Protein AF-A0A4Y1QWY1-F1 (afdb_monomer)

Organism: Prunus dulcis (NCBI:txid3755)

Radius of gyration: 20.73 Å; Cα contacts (8 Å, |Δi|>4): 58; chains: 1; bounding box: 55×51×43 Å

Solvent-accessible surface area (backbone atoms only — not comparable to full-atom values): 6292 Å² total; per-residue (Å²): 136,60,70,69,60,54,49,54,53,51,56,52,52,53,54,47,47,42,54,16,39,52,52,24,52,52,34,37,74,70,65,77,39,87,65,61,50,69,62,45,14,38,52,45,33,18,71,73,62,84,44,93,53,69,85,79,62,59,72,62,44,72,74,41,46,80,38,89,89,45,48,77,76,80,89,66,82,83,81,75,75,80,75,70,78,75,74,79,84,78,75,77,78,86,72,75,83,83,121

pLDDT: mean 78.16, std 17.35, range [42.62, 95.88]

Sequence (99 aa):
MALSSRWKILNKELGKWRNALAKAMDNYRSGQNRTNEMIQAQMWFGATGGGKKSFTHHECWEVVKYCKRFVIIPTGPEVVLNETPLHDSMTSIHLSILL

Mean predicted aligned error: 12.02 Å

Foldseek 3Di:
DDPVVVCVVVVVLLLLLLVLLLVLVVCCVVVVDVDDSQVSSQVSSQVVVVHNDGDDPVVVNVVPCPPPSNPDDDPDDDPPPPPPPPPPPPPPVVPPPPD

Secondary structure (DSSP, 8-state):
--HHHHHHHHHHHHHHHHHHHHHHHHHHHTTS--S-HHHHHHHHHHHHTTSSPPP--HHHHHHHTTSTTT-----S--------------SSSSSSS--

Structure (mmCIF, N/CA/C/O backbone):
data_AF-A0A4Y1QWY1-F1
#
_entry.id   AF-A0A4Y1QWY1-F1
#
loop_
_atom_site.group_PDB
_atom_site.id
_atom_site.type_symbol
_atom_site.label_atom_id
_atom_site.label_alt_id
_atom_site.label_comp_id
_atom_site.label_asym_id
_atom_site.label_entity_id
_atom_site.label_seq_id
_atom_site.pdbx_PDB_ins_code
_atom_site.Cartn_x
_atom_site.Cartn_y
_atom_site.Cartn_z
_atom_site.occupancy
_atom_site.B_iso_or_equiv
_atom_site.auth_seq_id
_atom_site.auth_comp_id
_atom_site.auth_asym_id
_atom_site.auth_atom_id
_atom_site.pdbx_PDB_model_num
ATOM 1 N N . MET A 1 1 ? 20.346 6.830 -18.053 1.00 62.00 1 MET A N 1
ATOM 2 C CA . MET A 1 1 ? 19.521 5.768 -17.419 1.00 62.00 1 MET A CA 1
ATOM 3 C C . MET A 1 1 ? 18.257 5.555 -18.237 1.00 62.00 1 MET A C 1
ATOM 5 O O . MET A 1 1 ? 17.595 6.540 -18.537 1.00 62.00 1 MET A O 1
ATOM 9 N N . ALA A 1 2 ? 17.927 4.308 -18.584 1.00 82.56 2 ALA A N 1
ATOM 10 C CA . ALA A 1 2 ? 16.748 3.970 -19.388 1.00 82.56 2 ALA A CA 1
ATOM 11 C C . ALA A 1 2 ? 15.427 4.114 -18.604 1.00 82.56 2 ALA A C 1
ATOM 13 O O . ALA A 1 2 ? 15.391 3.877 -17.393 1.00 82.56 2 ALA A O 1
ATOM 14 N N . LEU A 1 3 ? 14.337 4.443 -19.307 1.00 84.25 3 LEU A N 1
ATOM 15 C CA . LEU A 1 3 ? 12.978 4.611 -18.763 1.00 84.25 3 LEU A CA 1
ATOM 16 C C . LEU A 1 3 ? 12.519 3.405 -17.920 1.00 84.25 3 LEU A C 1
ATOM 18 O O . LEU A 1 3 ? 11.945 3.577 -16.847 1.00 84.25 3 LEU A O 1
ATOM 22 N N . SER A 1 4 ? 12.873 2.191 -18.354 1.00 87.31 4 SER A N 1
ATOM 23 C CA . SER A 1 4 ? 12.586 0.936 -17.642 1.00 87.31 4 SER A CA 1
ATOM 24 C C . SER A 1 4 ? 13.153 0.908 -16.211 1.00 87.31 4 SER A C 1
ATOM 26 O O . SER A 1 4 ? 12.478 0.483 -15.272 1.00 87.31 4 SER A O 1
ATOM 28 N N . SER A 1 5 ? 14.360 1.447 -16.003 1.00 90.81 5 SER A N 1
ATOM 29 C CA . SER A 1 5 ? 14.980 1.506 -14.673 1.00 90.81 5 SER A CA 1
ATOM 30 C C . SER A 1 5 ? 14.247 2.482 -13.744 1.00 90.81 5 SER A C 1
ATOM 32 O O . SER A 1 5 ? 13.965 2.152 -12.591 1.00 90.81 5 SER A O 1
ATOM 34 N N . ARG A 1 6 ? 13.846 3.654 -14.263 1.00 90.00 6 ARG A N 1
ATOM 35 C CA . ARG A 1 6 ? 13.081 4.656 -13.496 1.00 90.00 6 ARG A CA 1
ATOM 36 C C . ARG A 1 6 ? 11.718 4.117 -13.068 1.00 90.00 6 ARG A C 1
ATOM 38 O O . ARG A 1 6 ? 11.348 4.255 -11.904 1.00 90.00 6 ARG A O 1
ATOM 45 N N . TRP A 1 7 ? 11.017 3.436 -13.977 1.00 91.62 7 TRP A N 1
ATOM 46 C CA . TRP A 1 7 ? 9.748 2.781 -13.662 1.00 91.62 7 TRP A CA 1
ATOM 47 C C . TRP A 1 7 ? 9.903 1.729 -12.562 1.00 91.62 7 TRP A C 1
ATOM 49 O O . TRP A 1 7 ? 9.107 1.689 -11.628 1.00 91.62 7 TRP A O 1
ATOM 59 N N . LYS A 1 8 ? 10.954 0.902 -12.624 1.00 93.31 8 LYS A N 1
ATOM 60 C CA . LYS A 1 8 ? 11.207 -0.139 -11.618 1.00 93.31 8 LYS A CA 1
ATOM 61 C C . LYS A 1 8 ? 11.374 0.442 -10.209 1.00 93.31 8 LYS A C 1
ATOM 63 O O . LYS A 1 8 ? 10.851 -0.136 -9.257 1.00 93.31 8 LYS A O 1
ATOM 68 N N . ILE A 1 9 ? 12.071 1.572 -10.082 1.00 91.75 9 ILE A N 1
ATOM 69 C CA . ILE A 1 9 ? 12.260 2.266 -8.800 1.00 91.75 9 ILE A CA 1
ATOM 70 C C . ILE A 1 9 ? 10.928 2.834 -8.303 1.00 91.75 9 ILE A C 1
ATOM 72 O O . ILE A 1 9 ? 10.511 2.504 -7.195 1.00 91.75 9 ILE A O 1
ATOM 76 N N . LEU A 1 10 ? 10.227 3.610 -9.136 1.00 93.06 10 LEU A N 1
ATOM 77 C CA . LEU A 1 10 ? 8.942 4.215 -8.773 1.00 93.06 10 LEU A CA 1
ATOM 78 C C . LEU A 1 10 ? 7.915 3.157 -8.349 1.00 93.06 10 LEU A C 1
ATOM 80 O O . LEU A 1 10 ? 7.272 3.284 -7.315 1.00 93.06 10 LEU A O 1
ATOM 84 N N . ASN A 1 11 ? 7.811 2.067 -9.105 1.00 94.00 11 ASN A N 1
ATOM 85 C CA . ASN A 1 11 ? 6.900 0.961 -8.824 1.00 94.00 11 ASN A CA 1
ATOM 86 C C . ASN A 1 11 ? 7.182 0.303 -7.458 1.00 94.00 11 ASN A C 1
ATOM 88 O O . ASN A 1 11 ? 6.260 -0.078 -6.735 1.00 94.00 11 ASN A O 1
ATOM 92 N N . LYS A 1 12 ? 8.459 0.210 -7.062 1.00 92.62 12 LYS A N 1
ATOM 93 C CA . LYS A 1 12 ? 8.843 -0.274 -5.730 1.00 92.62 12 LYS A CA 1
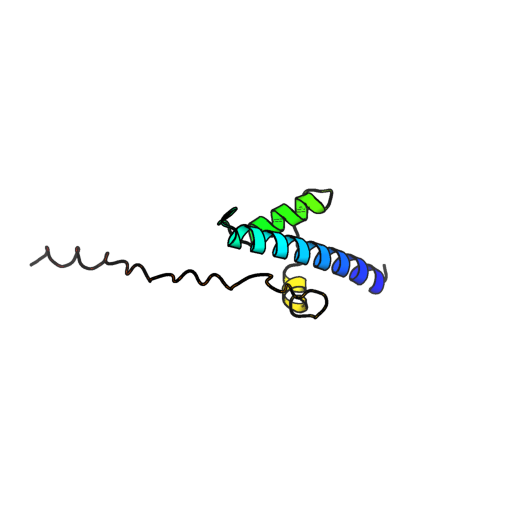ATOM 94 C C . LYS A 1 12 ? 8.410 0.701 -4.633 1.00 92.62 12 LYS A C 1
ATOM 96 O O . LYS A 1 12 ? 7.873 0.258 -3.620 1.00 92.62 12 LYS A O 1
ATOM 101 N N . GLU A 1 13 ? 8.618 1.998 -4.836 1.00 93.12 13 GLU A N 1
ATOM 102 C CA . GLU A 1 13 ? 8.217 3.032 -3.875 1.00 93.12 13 GLU A CA 1
ATOM 103 C C . GLU A 1 13 ? 6.690 3.096 -3.719 1.00 93.12 13 GLU A C 1
ATOM 105 O O . GLU A 1 13 ? 6.198 3.099 -2.595 1.00 93.12 13 GLU A O 1
ATOM 110 N N . LEU A 1 14 ? 5.931 3.010 -4.816 1.00 94.81 14 LEU A N 1
ATOM 111 C CA . LEU A 1 14 ? 4.464 2.930 -4.796 1.00 94.81 14 LEU A CA 1
ATOM 112 C C . LEU A 1 14 ? 3.961 1.707 -4.014 1.00 94.81 14 LEU A C 1
ATOM 114 O O . LEU A 1 14 ? 3.000 1.801 -3.254 1.00 94.81 14 LEU A O 1
ATOM 118 N N . GLY A 1 15 ? 4.630 0.558 -4.149 1.00 94.25 15 GLY A N 1
ATOM 119 C CA . GLY A 1 15 ? 4.291 -0.643 -3.382 1.00 94.25 15 GLY A CA 1
ATOM 120 C C . GLY A 1 15 ? 4.523 -0.482 -1.875 1.00 94.25 15 GLY A C 1
ATOM 121 O O . GLY A 1 15 ? 3.707 -0.935 -1.073 1.00 94.25 15 GLY A O 1
ATOM 122 N N . LYS A 1 16 ? 5.609 0.191 -1.477 1.00 93.06 16 LYS A N 1
ATOM 123 C CA . LYS A 1 16 ? 5.867 0.521 -0.066 1.00 93.06 16 LYS A CA 1
ATOM 124 C C . LYS A 1 16 ? 4.844 1.519 0.471 1.00 93.06 16 LYS A C 1
ATOM 126 O O . LYS A 1 16 ? 4.339 1.328 1.572 1.00 93.06 16 LYS A O 1
ATOM 131 N N . TRP A 1 17 ? 4.523 2.545 -0.314 1.00 94.06 17 TRP A N 1
ATOM 132 C CA . TRP A 1 17 ? 3.531 3.557 0.039 1.00 94.06 17 TRP A CA 1
ATOM 133 C C . TRP A 1 17 ? 2.148 2.943 0.266 1.00 94.06 17 TRP A C 1
ATOM 135 O O . TRP A 1 17 ? 1.537 3.183 1.303 1.00 94.06 17 TRP A O 1
ATOM 145 N N . ARG A 1 18 ? 1.715 2.037 -0.618 1.00 94.88 18 ARG A N 1
ATOM 146 C CA . ARG A 1 18 ? 0.495 1.240 -0.428 1.00 94.88 18 ARG A CA 1
ATOM 147 C C . ARG A 1 18 ? 0.475 0.514 0.920 1.00 94.88 18 ARG A C 1
ATOM 149 O O . ARG A 1 18 ? -0.529 0.552 1.620 1.00 94.88 18 ARG A O 1
ATOM 156 N N . ASN A 1 19 ? 1.566 -0.164 1.280 1.00 93.00 19 ASN A N 1
ATOM 157 C CA . ASN A 1 19 ? 1.633 -0.908 2.542 1.00 93.00 19 ASN A CA 1
ATOM 158 C C . ASN A 1 19 ? 1.578 0.029 3.761 1.00 93.00 19 ASN A C 1
ATOM 160 O O . ASN A 1 19 ? 0.945 -0.303 4.759 1.00 93.00 19 ASN A O 1
ATOM 164 N N . ALA A 1 20 ? 2.217 1.198 3.670 1.00 92.56 20 ALA A N 1
ATOM 165 C CA . ALA A 1 20 ? 2.176 2.214 4.716 1.00 92.56 20 ALA A CA 1
ATOM 166 C C . ALA A 1 20 ? 0.763 2.791 4.907 1.00 92.56 20 ALA A C 1
ATOM 168 O O . ALA A 1 20 ? 0.312 2.927 6.043 1.00 92.56 20 ALA A O 1
ATOM 169 N N . LEU A 1 21 ? 0.049 3.064 3.810 1.00 92.62 21 LEU A N 1
ATOM 170 C CA . LEU A 1 21 ? -1.352 3.489 3.844 1.00 92.62 21 LEU A CA 1
ATOM 171 C C . LEU A 1 21 ? -2.261 2.417 4.440 1.00 92.62 21 LEU A C 1
ATOM 173 O O . LEU A 1 21 ? -3.040 2.726 5.333 1.00 92.62 21 LEU A O 1
ATOM 177 N N . ALA A 1 22 ? -2.121 1.159 4.017 1.00 91.75 22 ALA A N 1
ATOM 178 C CA . ALA A 1 22 ? -2.901 0.060 4.584 1.00 91.75 22 ALA A CA 1
ATOM 179 C C . ALA A 1 22 ? -2.719 -0.017 6.110 1.00 91.75 22 ALA A C 1
ATOM 181 O O . ALA A 1 22 ? -3.694 -0.064 6.854 1.00 91.75 22 ALA A O 1
ATOM 182 N N . LYS A 1 23 ? -1.472 0.100 6.587 1.00 89.88 23 LYS A N 1
ATOM 183 C CA . LYS A 1 23 ? -1.176 0.112 8.022 1.00 89.88 23 LYS A CA 1
ATOM 184 C C . LYS A 1 23 ? -1.781 1.319 8.749 1.00 89.88 23 LYS A C 1
ATOM 186 O O . LYS A 1 23 ? -2.262 1.172 9.870 1.00 89.88 23 LYS A O 1
ATOM 191 N N . ALA A 1 24 ? -1.752 2.501 8.133 1.00 89.69 24 ALA A N 1
ATOM 192 C CA . ALA A 1 24 ? -2.366 3.705 8.688 1.00 89.69 24 ALA A CA 1
ATOM 193 C C . ALA A 1 24 ? -3.894 3.565 8.813 1.00 89.69 24 ALA A C 1
ATOM 195 O O . ALA A 1 24 ? -4.443 3.863 9.872 1.00 89.69 24 ALA A O 1
ATOM 196 N N . MET A 1 25 ? -4.554 3.047 7.774 1.00 87.56 25 MET A N 1
ATOM 197 C CA . MET A 1 25 ? -6.001 2.803 7.759 1.00 87.56 25 MET A CA 1
ATOM 198 C C . MET A 1 25 ? -6.416 1.778 8.823 1.00 87.56 25 MET A C 1
ATOM 200 O O . MET A 1 25 ? -7.398 1.986 9.536 1.00 87.56 25 MET A O 1
ATOM 204 N N . ASP A 1 26 ? -5.652 0.693 8.981 1.00 86.75 26 ASP A N 1
ATOM 205 C CA . ASP A 1 26 ? -5.923 -0.320 10.006 1.00 86.75 26 ASP A CA 1
ATOM 206 C C . ASP A 1 26 ? -5.807 0.262 11.424 1.00 86.75 26 ASP A C 1
ATOM 208 O O . ASP A 1 26 ? -6.671 0.016 12.266 1.00 86.75 26 ASP A O 1
ATOM 212 N N . ASN A 1 27 ? -4.785 1.087 11.682 1.00 85.75 27 ASN A N 1
ATOM 213 C CA . ASN A 1 27 ? -4.596 1.742 12.982 1.00 85.75 27 ASN A CA 1
ATOM 214 C C . ASN A 1 27 ? -5.689 2.784 13.290 1.00 85.75 27 ASN A C 1
ATOM 216 O O . ASN A 1 27 ? -6.041 2.985 14.458 1.00 85.75 27 ASN A O 1
ATOM 220 N N . TYR A 1 28 ? -6.201 3.469 12.260 1.00 83.88 28 TYR A N 1
ATOM 221 C CA . TYR A 1 28 ? -7.328 4.390 12.399 1.00 83.88 28 TYR A CA 1
ATOM 222 C C . TYR A 1 28 ? -8.590 3.635 12.812 1.00 83.88 28 TYR A C 1
ATOM 224 O O . TYR A 1 28 ? -9.218 3.964 13.819 1.00 83.88 28 TYR A O 1
ATOM 232 N N . ARG A 1 29 ? -8.899 2.543 12.105 1.00 80.19 29 ARG A N 1
ATOM 233 C CA . ARG A 1 29 ? -10.057 1.685 12.394 1.00 80.19 29 ARG A CA 1
ATOM 234 C C . ARG A 1 29 ? -9.997 1.021 13.758 1.00 80.19 29 ARG A C 1
ATOM 236 O O . ARG A 1 29 ? -11.020 0.917 14.424 1.00 80.19 29 ARG A O 1
ATOM 243 N N . SER A 1 30 ? -8.816 0.591 14.196 1.00 82.00 30 SER A N 1
ATOM 244 C CA . SER A 1 30 ? -8.646 -0.018 15.518 1.00 82.00 30 SER A CA 1
ATOM 245 C C . SER A 1 30 ? -8.728 0.996 16.664 1.00 82.00 30 SER A C 1
ATOM 247 O O . SER A 1 30 ? -8.574 0.617 17.824 1.00 82.00 30 SER A O 1
ATOM 249 N N . GLY A 1 31 ? -8.894 2.291 16.366 1.00 78.00 31 GLY A N 1
ATOM 250 C CA . GLY A 1 31 ? -8.897 3.365 17.356 1.00 78.00 31 GLY A CA 1
ATOM 251 C C . GLY A 1 31 ? -7.539 3.594 18.022 1.00 78.00 31 GLY A C 1
ATOM 252 O O . GLY A 1 31 ? -7.449 4.416 18.932 1.00 78.00 31 GLY A O 1
ATOM 253 N N . GLN A 1 32 ? -6.482 2.905 17.570 1.00 74.50 32 GLN A N 1
ATOM 254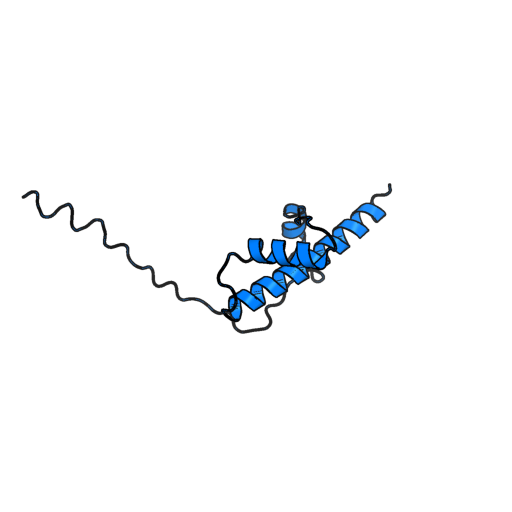 C CA . GLN A 1 32 ? -5.126 3.069 18.098 1.00 74.50 32 GLN A CA 1
ATOM 255 C C . GLN A 1 32 ? -4.544 4.430 17.722 1.00 74.50 32 GLN A C 1
ATOM 257 O O . GLN A 1 32 ? -3.698 4.952 18.444 1.00 74.50 32 GLN A O 1
ATOM 262 N N . ASN A 1 33 ? -4.986 5.012 16.601 1.00 70.69 33 ASN A N 1
ATOM 263 C CA . ASN A 1 33 ? -4.539 6.334 16.193 1.00 70.69 33 ASN A CA 1
ATOM 264 C C . ASN A 1 33 ? -5.590 7.082 15.359 1.00 70.69 33 ASN A C 1
ATOM 266 O O . ASN A 1 33 ? -5.856 6.715 14.222 1.00 70.69 33 ASN A O 1
ATOM 270 N N . ARG A 1 34 ? -6.130 8.182 15.898 1.00 69.75 34 ARG A N 1
ATOM 271 C CA . ARG A 1 34 ? -7.158 9.018 15.243 1.00 69.75 34 ARG A CA 1
ATOM 272 C C . ARG A 1 34 ? -6.596 10.151 14.369 1.00 69.75 34 ARG A C 1
ATOM 274 O O . ARG A 1 34 ? -7.350 11.007 13.922 1.00 69.75 34 ARG A O 1
ATOM 281 N N . THR A 1 35 ? -5.280 10.207 14.163 1.00 74.06 35 THR A N 1
ATOM 282 C CA . THR A 1 35 ? -4.640 11.243 13.331 1.00 74.06 35 THR A CA 1
ATOM 283 C C . THR A 1 35 ? -4.820 10.978 11.835 1.00 74.06 35 THR A C 1
ATOM 285 O O . THR A 1 35 ? -5.085 9.848 11.427 1.00 74.06 35 THR A O 1
ATOM 288 N N . ASN A 1 36 ? -4.638 12.022 11.018 1.00 82.69 36 ASN A N 1
ATOM 289 C CA . ASN A 1 36 ? -4.790 11.974 9.563 1.00 82.69 36 ASN A CA 1
ATOM 290 C C . ASN A 1 36 ? -4.000 10.806 8.931 1.00 82.69 36 ASN A C 1
ATOM 292 O O . ASN A 1 36 ? -2.788 10.677 9.132 1.00 82.69 36 ASN A O 1
ATOM 296 N N . GLU A 1 37 ? -4.692 9.984 8.137 1.00 83.25 37 GLU A N 1
ATOM 297 C CA . GLU A 1 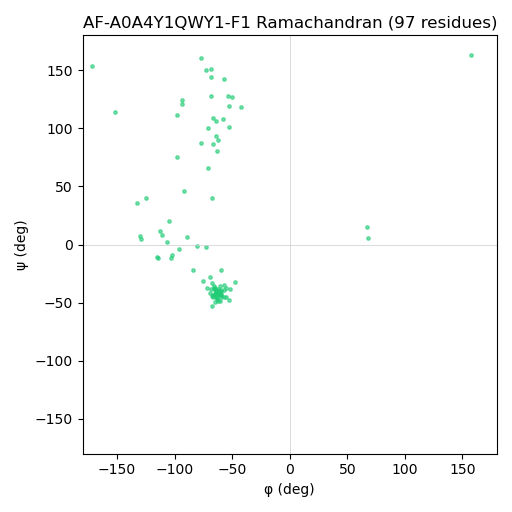37 ? -4.159 8.767 7.512 1.00 83.25 37 GLU A CA 1
ATOM 298 C C . GLU A 1 37 ? -2.895 9.029 6.680 1.00 83.25 37 GLU A C 1
ATOM 300 O O . GLU A 1 37 ? -1.950 8.242 6.726 1.00 83.25 37 GLU A O 1
ATOM 305 N N . MET A 1 38 ? -2.824 10.164 5.978 1.00 85.94 38 MET A N 1
ATOM 306 C CA . MET A 1 38 ? -1.669 10.539 5.155 1.00 85.94 38 MET A CA 1
ATOM 307 C C . MET A 1 38 ? -0.430 10.850 5.994 1.00 85.94 38 MET A C 1
ATOM 309 O O . MET A 1 38 ? 0.685 10.491 5.610 1.00 85.94 38 MET A O 1
ATOM 313 N N . ILE A 1 39 ? -0.610 11.494 7.151 1.00 87.88 39 ILE A N 1
ATOM 314 C CA . ILE A 1 39 ? 0.490 11.788 8.080 1.00 87.88 39 ILE A CA 1
ATOM 315 C C . ILE A 1 39 ? 1.032 10.476 8.649 1.00 87.88 39 ILE A C 1
ATOM 317 O O . ILE A 1 39 ? 2.243 10.247 8.651 1.00 87.88 39 ILE A O 1
ATOM 321 N N . GLN A 1 40 ? 0.143 9.573 9.061 1.00 88.31 40 GLN A N 1
ATOM 322 C CA . GLN A 1 40 ? 0.545 8.258 9.556 1.00 88.31 40 GLN A CA 1
ATOM 323 C C . GLN A 1 40 ? 1.229 7.417 8.475 1.00 88.31 40 GLN A C 1
ATOM 325 O O . GLN A 1 40 ? 2.251 6.783 8.741 1.00 88.31 40 GLN A O 1
ATOM 330 N N . ALA A 1 41 ? 0.713 7.431 7.247 1.00 90.75 41 ALA A N 1
ATOM 331 C CA . ALA A 1 41 ? 1.322 6.721 6.131 1.00 90.75 41 ALA A CA 1
ATOM 332 C C . ALA A 1 41 ? 2.738 7.236 5.842 1.00 90.75 41 ALA A C 1
ATOM 334 O O . ALA A 1 41 ? 3.645 6.433 5.633 1.00 90.75 41 ALA A O 1
ATOM 335 N N . GLN A 1 42 ? 2.976 8.551 5.917 1.00 91.44 42 GLN A N 1
ATOM 336 C CA . GLN A 1 42 ? 4.326 9.117 5.812 1.00 91.44 42 GLN A CA 1
ATOM 337 C C . GLN A 1 42 ? 5.268 8.596 6.902 1.00 91.44 42 GLN A C 1
ATOM 339 O O . GLN A 1 42 ? 6.406 8.222 6.608 1.00 91.44 42 GLN A O 1
ATOM 344 N N . MET A 1 43 ? 4.796 8.519 8.148 1.00 88.94 43 MET A N 1
ATOM 345 C CA . MET A 1 43 ? 5.586 7.974 9.255 1.00 88.94 43 MET A CA 1
ATOM 346 C C . MET A 1 43 ? 5.950 6.503 9.020 1.00 88.94 43 MET A C 1
ATOM 348 O O . MET A 1 43 ? 7.123 6.136 9.113 1.00 88.94 43 MET A O 1
ATOM 352 N N . TRP A 1 44 ? 4.970 5.669 8.657 1.00 89.19 44 TRP A N 1
ATOM 353 C CA . TRP A 1 44 ? 5.191 4.247 8.370 1.00 89.19 44 TRP A CA 1
ATOM 354 C C . TRP A 1 44 ? 6.123 4.028 7.178 1.00 89.19 44 TRP A C 1
ATOM 356 O O . TRP A 1 44 ? 7.001 3.158 7.216 1.00 89.19 44 TRP A O 1
ATOM 366 N N . PHE A 1 45 ? 5.970 4.840 6.134 1.00 90.69 45 PHE A N 1
ATOM 367 C CA . PHE A 1 45 ? 6.830 4.807 4.961 1.00 90.69 45 PHE A CA 1
ATOM 368 C C . PHE A 1 45 ? 8.293 5.106 5.318 1.00 90.69 45 PHE A C 1
ATOM 370 O O . PHE A 1 45 ? 9.180 4.326 4.961 1.00 90.69 45 PHE A O 1
ATOM 377 N N . GLY A 1 46 ? 8.547 6.173 6.083 1.00 88.00 46 GLY A N 1
ATOM 378 C CA . GLY A 1 46 ? 9.896 6.537 6.525 1.00 88.00 46 GLY A CA 1
ATOM 379 C C . GLY A 1 46 ? 10.524 5.503 7.468 1.00 88.00 46 GLY A C 1
ATOM 380 O O . GLY A 1 46 ? 11.708 5.191 7.336 1.00 88.00 46 GLY A O 1
ATOM 381 N N . ALA A 1 47 ? 9.735 4.911 8.372 1.00 84.44 47 ALA A N 1
ATOM 382 C CA . ALA A 1 47 ? 10.211 3.873 9.290 1.00 84.44 47 ALA A CA 1
ATOM 383 C C . ALA A 1 47 ? 10.638 2.585 8.560 1.00 84.44 47 ALA A C 1
ATOM 385 O O . ALA A 1 47 ? 11.638 1.966 8.916 1.00 84.44 47 ALA A O 1
ATOM 386 N N . THR A 1 48 ? 9.917 2.203 7.501 1.00 76.12 48 THR A N 1
ATOM 387 C CA . THR A 1 48 ? 10.186 0.972 6.732 1.00 76.12 48 THR A CA 1
ATOM 388 C C . THR A 1 48 ? 11.276 1.168 5.665 1.00 76.12 48 THR A C 1
ATOM 390 O O . THR A 1 48 ? 11.893 0.211 5.199 1.00 76.12 48 THR A O 1
ATOM 393 N N . GLY A 1 49 ? 11.524 2.412 5.244 1.00 64.25 49 GLY A N 1
ATOM 394 C CA . GLY A 1 49 ? 12.404 2.760 4.125 1.00 64.25 49 GLY A CA 1
ATOM 395 C C . GLY A 1 49 ? 13.908 2.789 4.418 1.00 64.25 49 GLY A C 1
ATOM 396 O O . GLY A 1 49 ? 14.675 3.069 3.498 1.00 64.25 49 GLY A O 1
ATOM 397 N N . GLY A 1 50 ? 14.349 2.526 5.654 1.00 59.00 50 GLY A N 1
ATOM 398 C CA . GLY A 1 50 ? 15.769 2.597 6.032 1.00 59.00 50 GLY A CA 1
ATOM 399 C C . GLY A 1 50 ? 16.356 4.019 6.010 1.00 59.00 50 GLY A C 1
ATOM 400 O O . GLY A 1 50 ? 17.572 4.186 6.020 1.00 59.00 50 GLY A O 1
ATOM 401 N N . GLY A 1 51 ? 15.508 5.052 5.969 1.00 61.38 51 GLY A N 1
ATOM 402 C CA . GLY A 1 51 ? 15.908 6.456 6.001 1.00 61.38 51 GLY A CA 1
ATOM 403 C C . GLY A 1 51 ? 14.707 7.393 6.148 1.00 61.38 51 GLY A C 1
ATOM 404 O O . GLY A 1 51 ? 13.607 7.066 5.714 1.00 61.38 51 GLY A O 1
ATOM 405 N N 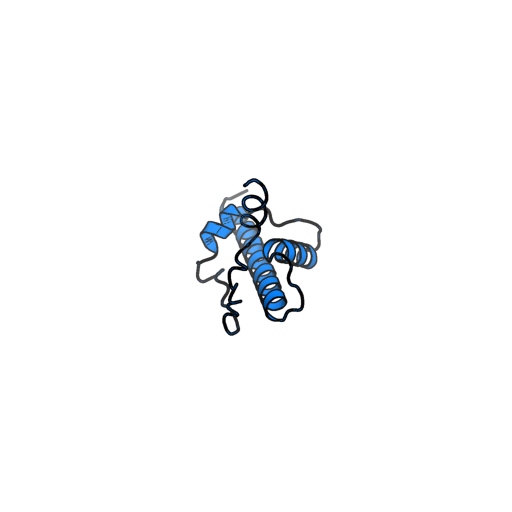. LYS A 1 52 ? 14.932 8.584 6.727 1.00 62.41 52 LYS A N 1
ATOM 406 C CA . LYS A 1 52 ? 13.936 9.653 6.972 1.00 62.41 52 LYS A CA 1
ATOM 407 C C . LYS A 1 52 ? 13.403 10.325 5.687 1.00 62.41 52 LYS A C 1
ATOM 409 O O . LYS A 1 52 ? 13.293 11.546 5.632 1.00 62.41 52 LYS A O 1
ATOM 414 N N . LYS A 1 53 ? 13.151 9.581 4.610 1.00 75.06 53 LYS A N 1
ATOM 415 C CA . LYS A 1 53 ? 12.609 10.152 3.370 1.00 75.06 53 LYS A CA 1
ATOM 416 C C . LYS A 1 53 ? 11.094 10.022 3.375 1.00 75.06 53 LYS A C 1
ATOM 418 O O . LYS A 1 53 ? 10.570 8.922 3.524 1.00 75.06 53 LYS A O 1
ATOM 423 N N . SER A 1 54 ? 10.417 11.153 3.213 1.00 87.44 54 SER A N 1
ATOM 424 C CA . SER A 1 54 ? 8.988 11.183 2.936 1.00 87.44 54 SER A CA 1
ATOM 425 C C . SER A 1 54 ? 8.717 10.637 1.536 1.00 87.44 54 SER A C 1
ATOM 427 O O . SER A 1 54 ? 9.546 10.737 0.627 1.00 87.44 54 SER A O 1
ATOM 429 N N . PHE A 1 55 ? 7.539 10.058 1.353 1.00 91.94 55 PHE A N 1
ATOM 430 C CA . PHE A 1 55 ? 7.018 9.761 0.033 1.00 91.94 55 PHE A CA 1
ATOM 431 C C . PHE A 1 55 ? 6.686 11.075 -0.684 1.00 91.94 55 PHE A C 1
ATOM 433 O O . PHE A 1 55 ? 5.984 11.925 -0.131 1.00 91.94 55 PHE A O 1
ATOM 440 N N . THR A 1 56 ? 7.202 11.249 -1.900 1.00 92.81 56 THR A N 1
ATOM 441 C CA . THR A 1 56 ? 7.063 12.490 -2.683 1.00 92.81 56 THR A CA 1
ATOM 442 C C . THR A 1 56 ? 6.261 12.310 -3.971 1.00 92.81 56 THR A C 1
ATOM 444 O O . THR A 1 56 ? 5.873 13.293 -4.591 1.00 92.81 56 THR A O 1
ATOM 447 N N . HIS A 1 57 ? 5.969 11.072 -4.378 1.00 93.94 57 HIS A N 1
ATOM 448 C CA . HIS A 1 57 ? 5.309 10.760 -5.650 1.00 93.94 57 HIS A CA 1
ATOM 449 C C . HIS A 1 57 ? 3.777 10.686 -5.522 1.00 93.94 57 HIS A C 1
ATOM 451 O O . HIS A 1 57 ? 3.156 9.749 -6.027 1.00 93.94 57 HIS A O 1
ATOM 457 N N . HIS A 1 58 ? 3.167 11.661 -4.839 1.00 93.38 58 HIS A N 1
ATOM 458 C CA . HIS A 1 58 ? 1.720 11.688 -4.567 1.00 93.38 58 HIS A CA 1
ATOM 459 C C . HIS A 1 58 ? 0.883 11.725 -5.845 1.00 93.38 58 HIS A C 1
ATOM 461 O O . HIS A 1 58 ? -0.052 10.948 -5.981 1.00 93.38 58 HIS A O 1
ATOM 467 N N . GLU A 1 59 ? 1.272 12.526 -6.834 1.00 95.25 59 GLU A N 1
ATOM 468 C CA . GLU A 1 59 ? 0.568 12.572 -8.124 1.00 95.25 59 GLU A CA 1
ATOM 469 C C . GLU A 1 59 ? 0.604 11.217 -8.846 1.00 95.25 59 GLU A C 1
ATOM 471 O O . GLU A 1 59 ? -0.402 10.758 -9.382 1.00 95.25 59 GLU A O 1
ATOM 476 N N . CYS A 1 60 ? 1.743 10.516 -8.808 1.00 95.00 60 CYS A N 1
ATOM 477 C CA . CYS A 1 60 ? 1.839 9.171 -9.375 1.00 95.00 60 CYS A CA 1
ATOM 478 C C . CYS A 1 60 ? 0.963 8.171 -8.615 1.00 95.00 60 CYS A C 1
ATOM 480 O O . CYS A 1 60 ? 0.415 7.257 -9.225 1.00 95.00 60 CYS A O 1
ATOM 482 N N . TRP A 1 61 ? 0.847 8.327 -7.294 1.00 95.88 61 TRP A N 1
ATOM 483 C CA . TRP A 1 61 ? -0.028 7.501 -6.472 1.00 95.88 61 TRP A CA 1
ATOM 484 C C . TRP A 1 61 ? -1.498 7.675 -6.857 1.00 95.88 61 TRP A C 1
ATOM 486 O O . TRP A 1 61 ? -2.181 6.674 -7.070 1.00 95.88 61 TRP A O 1
ATOM 496 N N . GLU A 1 62 ? -1.958 8.915 -7.035 1.00 95.56 62 GLU A N 1
ATOM 497 C CA . GLU A 1 62 ? -3.342 9.212 -7.420 1.00 95.56 62 GLU A CA 1
ATOM 498 C C . GLU A 1 62 ? -3.751 8.529 -8.730 1.00 95.56 62 GLU A C 1
ATOM 500 O O . GLU A 1 62 ? -4.873 8.038 -8.847 1.00 95.56 62 GLU A O 1
ATOM 505 N N . VAL A 1 63 ? -2.819 8.404 -9.679 1.00 95.88 63 VAL A N 1
ATOM 506 C CA . VAL A 1 63 ? -3.053 7.720 -10.959 1.00 95.88 63 VAL A CA 1
ATOM 507 C C . VAL A 1 63 ? -3.169 6.200 -10.798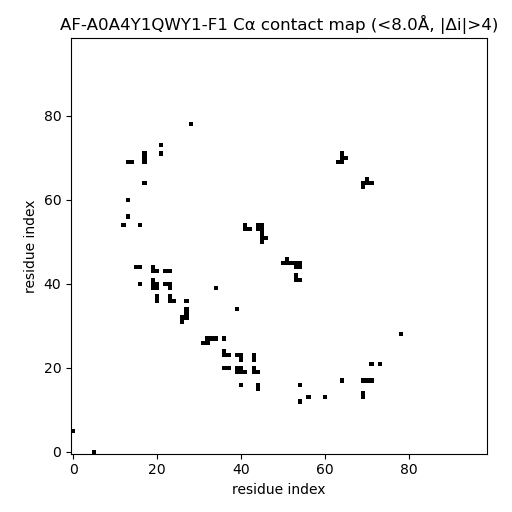 1.00 95.88 63 VAL A C 1
ATOM 509 O O . VAL A 1 63 ? -3.955 5.561 -11.495 1.00 95.88 63 VAL A O 1
ATOM 512 N N . VAL A 1 64 ? -2.383 5.588 -9.905 1.00 95.12 64 VAL A N 1
ATOM 513 C CA . VAL A 1 64 ? -2.247 4.120 -9.849 1.00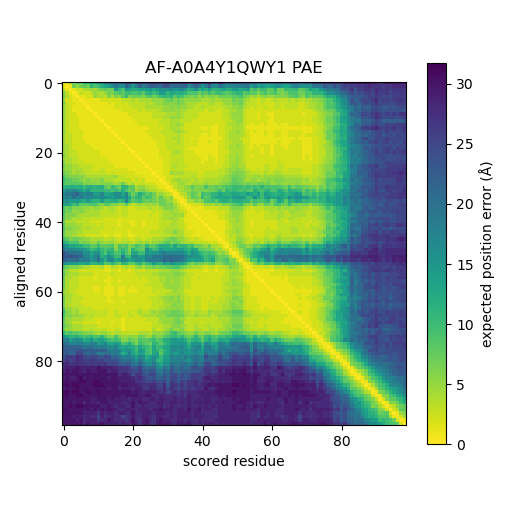 95.12 64 VAL A CA 1
ATOM 514 C C . VAL A 1 64 ? -3.012 3.452 -8.711 1.00 95.12 64 VAL A C 1
ATOM 516 O O . VAL A 1 64 ? -3.119 2.225 -8.718 1.00 95.12 64 VAL A O 1
ATOM 519 N N . LYS A 1 65 ? -3.531 4.204 -7.730 1.00 94.12 65 LYS A N 1
ATOM 520 C CA . LYS A 1 65 ? -4.116 3.646 -6.494 1.00 94.12 65 LYS A CA 1
ATOM 521 C C . LYS A 1 65 ? -5.302 2.704 -6.721 1.00 94.12 65 LYS A C 1
ATOM 523 O O . LYS A 1 65 ? -5.555 1.840 -5.891 1.00 94.12 65 LYS A O 1
ATOM 528 N N . TYR A 1 66 ? -5.976 2.808 -7.864 1.00 93.94 66 TYR A N 1
ATOM 529 C CA . TYR A 1 66 ? -7.077 1.918 -8.248 1.00 93.94 66 TYR A CA 1
ATOM 530 C C . TYR A 1 66 ? -6.651 0.753 -9.155 1.00 93.94 66 TYR A C 1
ATOM 532 O O . TYR A 1 66 ? -7.456 -0.120 -9.472 1.00 93.94 66 TYR A O 1
ATOM 540 N N . CYS A 1 67 ? -5.383 0.681 -9.573 1.00 94.38 67 CYS A N 1
ATOM 541 C CA . CYS A 1 67 ? -4.883 -0.460 -10.335 1.00 94.38 67 CYS A CA 1
ATOM 542 C C . CYS A 1 67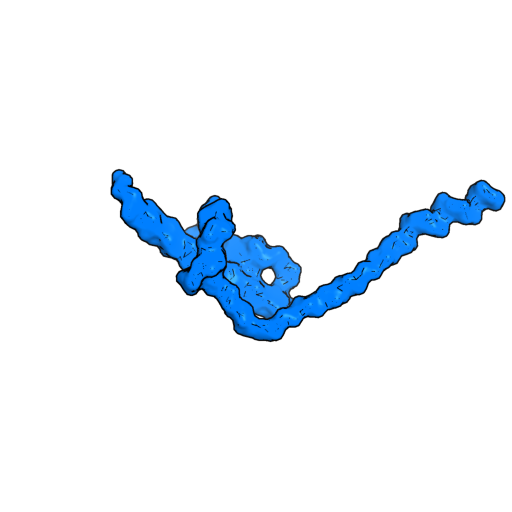 ? -4.836 -1.718 -9.456 1.00 94.38 67 CYS A C 1
ATOM 544 O O . CYS A 1 67 ? -4.409 -1.658 -8.305 1.00 94.38 67 CYS A O 1
ATOM 546 N N . LYS A 1 68 ? -5.124 -2.895 -10.034 1.00 92.94 68 LYS A N 1
ATOM 547 C CA . LYS A 1 68 ? -5.118 -4.206 -9.340 1.00 92.94 68 LYS A CA 1
ATOM 548 C C . LYS A 1 68 ? -3.875 -4.466 -8.473 1.00 92.94 68 LYS A C 1
ATOM 550 O O . LYS A 1 68 ? -3.949 -5.160 -7.468 1.00 92.94 68 LYS A O 1
ATOM 555 N N . ARG A 1 69 ? -2.717 -3.932 -8.866 1.00 93.12 69 ARG A N 1
ATOM 556 C CA . ARG A 1 69 ? -1.457 -4.088 -8.124 1.00 93.12 69 ARG A CA 1
ATOM 557 C C . ARG A 1 69 ? -1.380 -3.224 -6.859 1.00 93.12 69 ARG A C 1
ATOM 559 O O . ARG A 1 69 ? -0.699 -3.608 -5.906 1.00 93.12 69 ARG A O 1
ATOM 566 N N . PHE A 1 70 ? -2.019 -2.060 -6.870 1.00 94.25 70 PHE A N 1
ATOM 567 C CA . PHE A 1 70 ? -1.877 -1.041 -5.833 1.00 94.25 70 PHE A CA 1
ATOM 568 C C . PHE A 1 70 ? -3.145 -0.791 -5.024 1.00 94.25 70 PHE A C 1
ATOM 570 O O . PHE A 1 70 ? -3.043 -0.159 -3.978 1.00 94.25 70 PHE A O 1
ATOM 577 N N . VAL A 1 71 ? -4.289 -1.320 -5.462 1.00 94.06 71 VAL A N 1
ATOM 578 C CA . VAL A 1 71 ? -5.545 -1.235 -4.719 1.00 94.06 71 VAL A CA 1
ATOM 579 C C . VAL A 1 71 ? -5.360 -1.758 -3.296 1.00 94.06 71 VAL A C 1
ATOM 581 O O . VAL A 1 71 ? -4.820 -2.846 -3.074 1.00 94.06 71 VAL A O 1
ATOM 584 N N . ILE A 1 72 ? -5.775 -0.945 -2.331 1.00 91.31 72 ILE A N 1
ATOM 585 C CA . ILE A 1 72 ? -5.860 -1.328 -0.925 1.00 91.31 72 ILE A CA 1
ATOM 586 C C . ILE A 1 72 ? -7.284 -1.813 -0.719 1.00 91.31 72 ILE A C 1
ATOM 588 O O . ILE A 1 72 ? -8.227 -1.068 -0.968 1.00 91.31 72 ILE A O 1
ATOM 592 N N . ILE A 1 73 ? -7.434 -3.064 -0.298 1.00 85.62 73 ILE A N 1
ATOM 593 C CA . ILE A 1 73 ? -8.737 -3.622 0.043 1.00 85.62 73 ILE A CA 1
ATOM 594 C C . ILE A 1 73 ? -8.874 -3.528 1.563 1.00 85.62 73 ILE A C 1
ATOM 596 O O . ILE A 1 73 ? -8.138 -4.216 2.276 1.00 85.62 73 ILE A O 1
ATOM 600 N N . PRO A 1 74 ? -9.781 -2.676 2.070 1.00 74.56 74 PRO A N 1
ATOM 601 C CA . PRO A 1 74 ? -10.219 -2.702 3.453 1.00 74.56 74 PRO A CA 1
ATOM 602 C C . PRO A 1 74 ? -10.448 -4.123 3.962 1.00 74.56 74 PRO A C 1
ATOM 604 O O . PRO A 1 74 ? -11.328 -4.821 3.469 1.00 74.56 74 PRO A O 1
ATOM 607 N N . THR A 1 75 ? -9.697 -4.541 4.978 1.00 69.75 75 THR A N 1
ATOM 608 C CA . THR A 1 75 ? -9.978 -5.808 5.663 1.00 69.75 75 THR A CA 1
ATOM 609 C C . THR A 1 75 ? -10.776 -5.496 6.927 1.00 69.75 75 THR A C 1
ATOM 611 O O . THR A 1 75 ? -10.229 -5.432 8.020 1.00 69.75 75 THR A O 1
ATOM 614 N N . GLY A 1 76 ? -12.063 -5.177 6.775 1.00 65.19 76 GLY A N 1
ATOM 615 C CA . GLY A 1 76 ? -12.955 -4.901 7.906 1.00 65.19 76 GLY A CA 1
ATOM 616 C C . GLY A 1 76 ? -14.173 -4.050 7.533 1.00 65.19 76 GLY A C 1
ATOM 617 O O . GLY A 1 76 ? -14.160 -3.428 6.467 1.00 65.19 76 GLY A O 1
ATOM 618 N N . PRO A 1 77 ? -15.217 -4.021 8.386 1.00 61.06 77 PRO A N 1
ATOM 619 C CA . PRO A 1 77 ? -16.407 -3.203 8.162 1.00 61.06 77 PRO A CA 1
ATOM 620 C C . PRO A 1 77 ? -16.048 -1.722 8.015 1.00 61.06 77 PRO A C 1
ATOM 622 O O . PRO A 1 77 ? -15.160 -1.218 8.708 1.00 61.06 77 PRO A O 1
ATOM 625 N N . GLU A 1 78 ? -16.746 -1.020 7.125 1.00 60.34 78 GLU A N 1
ATOM 626 C CA . GLU A 1 78 ? -16.648 0.432 7.015 1.00 60.34 78 GLU A CA 1
ATOM 627 C C . GLU A 1 78 ? -17.214 1.060 8.293 1.00 60.34 78 GLU A C 1
ATOM 629 O O . GLU A 1 78 ? -18.411 0.984 8.569 1.00 60.34 78 GLU A O 1
ATOM 634 N N . VAL A 1 79 ? -16.335 1.630 9.119 1.00 57.12 79 VAL A N 1
ATOM 635 C CA . VAL A 1 79 ? -16.748 2.404 10.290 1.00 57.12 79 VAL A CA 1
ATOM 636 C C . VAL A 1 79 ? -17.200 3.767 9.781 1.00 57.12 79 VAL A C 1
ATOM 638 O O . VAL A 1 79 ? -16.403 4.697 9.690 1.00 57.12 79 VAL A O 1
ATOM 641 N N . VAL A 1 80 ? -18.475 3.875 9.411 1.00 58.44 80 VAL A N 1
ATOM 642 C CA . VAL A 1 80 ? -19.114 5.176 9.207 1.00 58.44 80 VAL A CA 1
ATOM 643 C C . VAL A 1 80 ? -19.275 5.788 10.595 1.00 58.44 80 VAL A C 1
ATOM 645 O O . VAL A 1 80 ? -20.154 5.405 11.367 1.00 58.44 80 VAL A O 1
ATOM 648 N N . LEU A 1 81 ? -18.376 6.703 10.958 1.00 53.84 81 LEU A N 1
ATOM 649 C CA . LEU A 1 81 ? -18.672 7.650 12.023 1.00 53.84 81 LEU A CA 1
ATOM 650 C C . LEU A 1 81 ? -19.840 8.481 11.501 1.00 53.84 81 LEU A C 1
ATOM 652 O O . LEU A 1 81 ? -19.676 9.281 10.585 1.00 53.84 81 LEU A O 1
ATOM 656 N N . ASN A 1 82 ? -21.033 8.236 12.040 1.00 53.88 82 ASN A N 1
ATOM 657 C CA . ASN A 1 82 ? -22.148 9.149 11.875 1.00 53.88 82 ASN A CA 1
ATOM 658 C C . ASN A 1 82 ? -21.721 10.459 12.536 1.00 53.88 82 ASN A C 1
ATOM 660 O O . ASN A 1 82 ? -21.886 10.642 13.742 1.00 53.88 82 ASN A O 1
ATOM 664 N N . GLU A 1 83 ? -21.104 11.343 11.763 1.00 54.31 83 GLU A N 1
ATOM 665 C CA . GLU A 1 83 ? -20.941 12.731 12.142 1.00 54.31 83 GLU A CA 1
ATOM 666 C C . GLU A 1 83 ? -22.348 13.319 12.149 1.00 54.31 83 GLU A C 1
ATOM 668 O O . GLU A 1 83 ? -22.847 13.813 11.141 1.00 54.31 83 GLU A O 1
ATOM 673 N N . THR A 1 84 ? -23.047 13.191 13.280 1.00 49.81 84 THR A N 1
ATOM 674 C CA . THR A 1 84 ? -24.180 14.061 13.568 1.00 49.81 84 THR A CA 1
ATOM 675 C C . THR A 1 84 ? -23.634 15.473 13.390 1.00 49.81 84 THR A C 1
ATOM 677 O O . THR A 1 84 ? -22.681 15.811 14.101 1.00 49.81 84 THR A O 1
ATOM 680 N N . PRO A 1 85 ? -24.157 16.295 12.463 1.00 46.66 85 PRO A N 1
ATOM 681 C CA . PRO A 1 85 ? -23.775 17.690 12.414 1.00 46.66 85 PRO A CA 1
ATOM 682 C C . PRO A 1 85 ? -24.132 18.247 13.785 1.00 46.66 85 PRO A C 1
ATOM 684 O O . PRO A 1 85 ? -25.309 18.340 14.140 1.00 46.66 85 PRO A O 1
ATOM 687 N N . LEU A 1 86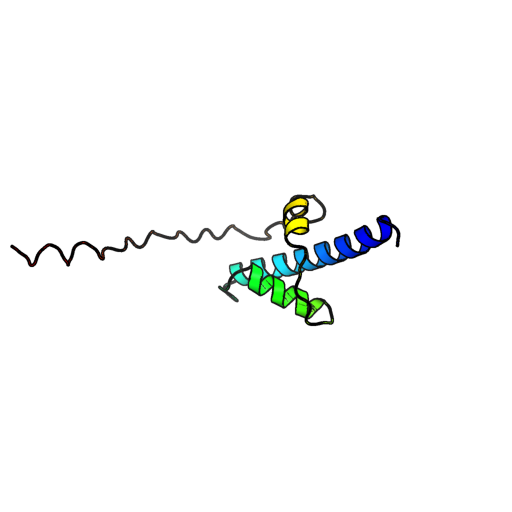 ? -23.119 18.536 14.598 1.00 49.84 86 LEU A N 1
ATOM 688 C CA . LEU A 1 86 ? -23.281 19.402 15.747 1.00 49.84 86 LEU A CA 1
ATOM 689 C C . LEU A 1 86 ? -23.647 20.739 15.122 1.00 49.84 86 LEU A C 1
ATOM 691 O O . LEU A 1 86 ? -22.798 21.464 14.619 1.00 49.84 86 LEU A O 1
ATOM 695 N N . HIS A 1 87 ? -24.9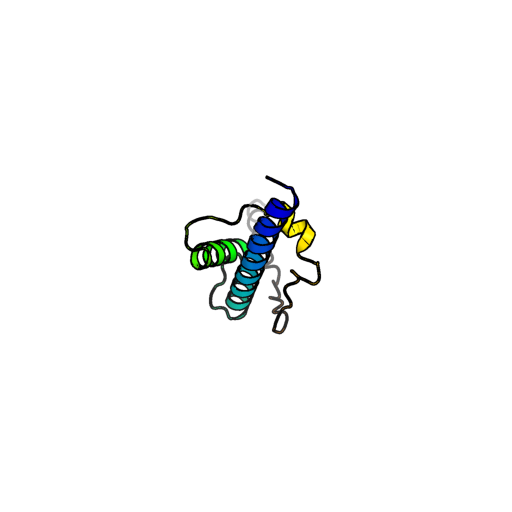54 20.963 15.014 1.00 49.00 87 HIS A N 1
ATOM 696 C CA . HIS A 1 87 ? -25.533 22.234 14.652 1.00 49.00 87 HIS A CA 1
ATOM 697 C C . HIS A 1 87 ? -24.919 23.246 15.614 1.00 49.00 87 HIS A C 1
ATOM 699 O O . HIS A 1 87 ? -25.308 23.297 16.784 1.00 49.00 87 HIS A O 1
ATOM 705 N N . ASP A 1 88 ? -23.924 23.991 15.130 1.00 42.62 88 ASP A N 1
ATOM 706 C CA . ASP A 1 88 ? -23.351 25.144 15.804 1.00 42.62 88 ASP A CA 1
ATOM 707 C C . ASP A 1 88 ? -24.463 26.189 15.929 1.00 42.62 88 ASP A C 1
ATOM 709 O O . ASP A 1 88 ? -24.595 27.139 15.159 1.00 42.62 88 ASP A O 1
ATOM 713 N N . SER A 1 89 ? -25.311 25.978 16.933 1.00 47.59 89 SER A N 1
ATOM 714 C CA . SER A 1 89 ? -26.267 26.931 17.465 1.00 47.59 89 SER A CA 1
ATOM 715 C C . SER A 1 89 ? -25.488 28.007 18.214 1.00 47.59 89 SER A C 1
ATOM 717 O O . SER A 1 89 ? -25.592 28.131 19.434 1.00 47.59 89 SER A O 1
ATOM 719 N N . MET A 1 90 ? -24.687 28.785 17.488 1.00 47.66 90 MET A N 1
ATOM 720 C CA . MET A 1 90 ? -23.963 29.918 18.055 1.00 47.66 90 MET A CA 1
ATOM 721 C C . MET A 1 90 ? -24.091 31.190 17.216 1.00 47.66 90 MET A C 1
ATOM 723 O O . MET A 1 90 ? -23.186 32.015 17.168 1.00 47.66 90 MET A O 1
ATOM 727 N N . THR A 1 91 ? -25.267 31.393 16.617 1.00 48.62 91 THR A N 1
ATOM 728 C CA . THR A 1 91 ? -25.676 32.685 16.033 1.00 48.62 91 THR A CA 1
ATOM 729 C C . THR A 1 91 ? -27.068 33.171 16.460 1.00 48.62 91 THR A C 1
ATOM 731 O O . THR A 1 91 ? -27.499 34.219 15.996 1.00 48.62 91 THR A O 1
ATOM 734 N N . SER A 1 92 ? -27.750 32.513 17.410 1.00 46.12 92 SER A N 1
ATOM 735 C CA . SER A 1 92 ? -29.093 32.939 17.870 1.00 46.12 92 SER A CA 1
ATOM 736 C C . SER A 1 92 ? -29.164 33.501 19.302 1.00 46.12 92 SER A C 1
ATOM 738 O O . SER A 1 92 ? -30.261 33.739 19.799 1.00 46.12 92 SER A O 1
ATOM 740 N N . ILE A 1 93 ? -28.032 33.739 19.978 1.00 48.94 93 ILE A N 1
ATOM 741 C CA . ILE A 1 93 ? -28.016 34.402 21.306 1.00 48.94 93 ILE A CA 1
ATOM 742 C C . ILE A 1 93 ? -27.586 35.884 21.200 1.00 48.94 93 ILE A C 1
ATOM 744 O O . ILE A 1 93 ? -27.766 36.655 22.134 1.00 48.94 93 ILE A O 1
ATOM 748 N N . HIS A 1 94 ? -27.119 36.339 20.030 1.00 44.22 94 HIS A N 1
ATOM 749 C CA . HIS A 1 94 ? -26.657 37.721 19.813 1.00 44.22 94 HIS A CA 1
ATOM 750 C C . HIS A 1 94 ? -27.646 38.605 19.018 1.00 44.22 94 HIS A C 1
ATOM 752 O O . HIS A 1 94 ? -27.249 39.616 18.444 1.00 44.22 94 HIS A O 1
ATOM 758 N N . LEU A 1 95 ? -28.934 38.239 18.957 1.00 46.41 95 LEU A N 1
ATOM 759 C CA . LEU A 1 95 ? -29.981 39.087 18.354 1.00 46.41 95 LEU A CA 1
ATOM 760 C C . LEU A 1 95 ? -31.225 39.303 19.237 1.00 46.41 95 LEU A C 1
ATOM 762 O O . LEU A 1 95 ? -32.155 39.975 18.806 1.00 46.41 95 LEU A O 1
ATOM 766 N N . SER A 1 96 ? -31.232 38.812 20.481 1.00 48.72 96 SER A N 1
ATOM 767 C CA . SER A 1 96 ? -32.398 38.902 21.382 1.00 48.72 96 SER A CA 1
ATOM 768 C C . SER A 1 96 ? -32.246 39.915 22.527 1.00 48.72 96 SER A C 1
ATOM 770 O O . SER A 1 96 ? -33.134 40.000 23.365 1.00 48.72 96 SER A O 1
ATOM 772 N N . ILE A 1 97 ? -31.130 40.655 22.604 1.00 53.91 97 ILE A N 1
ATOM 773 C CA . ILE A 1 97 ? -30.842 41.628 23.689 1.00 53.91 97 ILE A CA 1
ATOM 774 C C . ILE A 1 97 ? -30.830 43.086 23.165 1.00 53.91 97 ILE A C 1
ATOM 776 O O . ILE A 1 97 ? -30.432 44.010 23.862 1.00 53.91 97 ILE A O 1
ATOM 780 N N . LEU A 1 98 ? -31.294 43.330 21.935 1.00 48.81 98 LEU A N 1
ATOM 781 C CA . LEU A 1 98 ? -31.393 44.680 21.353 1.00 48.81 98 LEU A CA 1
ATOM 782 C C . LEU A 1 98 ? -32.812 45.028 20.865 1.00 48.81 98 LEU A C 1
ATOM 784 O O . LEU A 1 98 ? -32.978 45.674 19.832 1.00 48.81 98 LEU A O 1
ATOM 788 N N . LEU A 1 99 ? -33.824 44.628 21.639 1.00 54.53 99 LEU A N 1
ATOM 789 C CA . LEU A 1 99 ? -35.157 45.241 21.640 1.00 54.53 99 LEU A CA 1
ATOM 790 C C . LEU A 1 99 ? -35.559 45.585 23.073 1.00 54.53 99 LEU A C 1
ATOM 792 O O . LEU A 1 99 ? -35.385 44.704 23.944 1.00 54.53 99 LEU A O 1
#